Protein AF-A0A924SD18-F1 (afdb_monomer_lite)

Secondary structure (DSSP, 8-state):
--PEEEETTSTTS-HHHHSSSS--SEEEE-S-GGGGGS-EEE----SS--HHHHHHHHHHHHHHHHTTPEEE----TTHHHHHHHHHHTTT---

pLDDT: mean 96.39, std 4.58, range [57.69, 98.81]

Foldseek 3Di:
DDWDKDAPPDPLPQPVLVPDPDRDRIDTDDDDSVLSVWAEDEWDDDLDADPVLLVVLLCVLLVCQVVQYAYDYDPHHYNRVSNVNSNVVNPGHD

Structure (mmCIF, N/CA/C/O backbone):
data_AF-A0A924SD18-F1
#
_entry.id   AF-A0A924SD18-F1
#
loop_
_atom_site.group_PDB
_atom_site.id
_atom_site.type_symbol
_atom_site.label_atom_id
_atom_site.label_alt_id
_atom_site.label_comp_id
_atom_site.label_asym_id
_atom_site.label_entity_id
_atom_site.label_seq_id
_atom_site.pdbx_PDB_ins_code
_atom_site.Cartn_x
_atom_site.Cartn_y
_atom_site.Cartn_z
_atom_site.occupancy
_atom_site.B_iso_or_equiv
_atom_site.auth_seq_id
_atom_site.auth_comp_id
_atom_site.auth_asym_id
_atom_site.auth_atom_id
_atom_site.pdbx_PDB_model_num
ATOM 1 N N . MET A 1 1 ? 4.798 -18.753 13.940 1.00 57.69 1 MET A N 1
ATOM 2 C CA . MET A 1 1 ? 4.005 -17.670 13.310 1.00 57.69 1 MET A CA 1
ATOM 3 C C . MET A 1 1 ? 3.037 -18.309 12.320 1.00 57.69 1 MET A C 1
ATOM 5 O O . MET A 1 1 ? 3.502 -19.124 11.537 1.00 57.69 1 MET A O 1
ATOM 9 N N . ARG A 1 2 ? 1.726 -18.030 12.383 1.00 86.31 2 ARG A N 1
ATOM 10 C CA . ARG A 1 2 ? 0.716 -18.639 11.490 1.00 86.31 2 ARG A CA 1
ATOM 11 C C . ARG A 1 2 ? 0.204 -17.602 10.487 1.00 86.31 2 ARG A C 1
ATOM 13 O O . ARG A 1 2 ? -0.099 -16.483 10.887 1.00 86.31 2 ARG A O 1
ATOM 20 N N . CYS A 1 3 ? 0.125 -17.982 9.216 1.00 93.06 3 CYS A N 1
ATOM 21 C CA . CYS A 1 3 ? -0.630 -17.253 8.197 1.00 93.06 3 CYS A CA 1
ATOM 22 C C . CYS A 1 3 ? -2.019 -17.890 8.062 1.00 93.06 3 CYS A C 1
ATOM 24 O O . CYS A 1 3 ? -2.159 -19.094 8.289 1.00 93.06 3 CYS A O 1
ATOM 26 N N . ARG A 1 4 ? -3.025 -17.098 7.686 1.00 95.06 4 ARG A N 1
ATOM 27 C CA . ARG A 1 4 ? -4.370 -17.575 7.337 1.00 95.06 4 ARG A CA 1
ATOM 28 C C . ARG A 1 4 ? -4.526 -17.560 5.819 1.00 95.06 4 ARG A C 1
ATOM 30 O O . ARG A 1 4 ? -4.146 -16.579 5.188 1.00 95.06 4 ARG A O 1
ATOM 37 N N . GLU A 1 5 ? -5.046 -18.637 5.242 1.00 96.56 5 GLU A N 1
ATOM 38 C CA . GLU A 1 5 ? -5.483 -18.657 3.840 1.00 96.56 5 GLU A CA 1
ATOM 39 C C . GLU A 1 5 ? -6.886 -18.053 3.745 1.00 96.56 5 GLU A C 1
ATOM 41 O O . GLU A 1 5 ? -7.726 -18.329 4.598 1.00 96.56 5 GLU A O 1
ATOM 46 N N . ILE A 1 6 ? -7.112 -17.229 2.724 1.00 97.19 6 ILE A N 1
ATOM 47 C CA . ILE A 1 6 ? -8.413 -16.645 2.392 1.00 97.19 6 ILE A CA 1
ATOM 48 C C . ILE A 1 6 ? -8.668 -16.894 0.914 1.00 97.19 6 ILE A C 1
ATOM 50 O O . ILE A 1 6 ? -7.832 -16.568 0.064 1.00 97.19 6 ILE A O 1
ATOM 54 N N . GLN A 1 7 ? -9.817 -17.473 0.604 1.00 97.75 7 GLN A N 1
ATOM 55 C CA . GLN A 1 7 ? -10.276 -17.728 -0.752 1.00 97.75 7 GLN A CA 1
ATOM 56 C C . GLN A 1 7 ? -11.134 -16.570 -1.253 1.00 97.75 7 GLN A C 1
ATOM 58 O O . GLN A 1 7 ? -11.764 -15.855 -0.483 1.00 97.75 7 GLN A O 1
ATOM 63 N N . ARG A 1 8 ? -11.215 -16.398 -2.576 1.00 96.12 8 ARG A N 1
ATOM 64 C CA . ARG A 1 8 ? -12.056 -15.354 -3.186 1.00 96.12 8 ARG A CA 1
ATOM 65 C C . ARG A 1 8 ? -13.535 -15.461 -2.789 1.00 96.12 8 ARG A C 1
ATOM 67 O O . ARG A 1 8 ? -14.241 -14.460 -2.814 1.00 96.12 8 ARG A O 1
ATOM 74 N N . SER A 1 9 ? -14.028 -16.648 -2.455 1.00 95.88 9 SER A N 1
ATOM 75 C CA . SER A 1 9 ? -15.401 -16.855 -1.975 1.00 95.88 9 SER A CA 1
ATOM 76 C C . SER A 1 9 ? -15.640 -16.362 -0.549 1.00 95.88 9 SER A C 1
ATOM 78 O O . SER A 1 9 ? -16.795 -16.199 -0.166 1.00 95.88 9 SER A O 1
ATOM 80 N N . ASP A 1 10 ? -14.583 -16.142 0.229 1.00 96.19 10 ASP A N 1
ATOM 81 C CA . ASP A 1 10 ? -14.706 -15.845 1.649 1.00 96.19 10 ASP A CA 1
ATOM 82 C C . ASP A 1 10 ? -15.094 -14.376 1.866 1.00 96.19 10 ASP A C 1
ATOM 84 O O . ASP A 1 10 ? -14.761 -13.486 1.073 1.00 96.19 10 ASP A O 1
ATOM 88 N N . ALA A 1 11 ? -15.826 -14.125 2.953 1.00 93.38 11 ALA A N 1
ATOM 89 C CA . ALA A 1 11 ? -16.358 -12.802 3.283 1.00 93.38 11 ALA A CA 1
ATOM 90 C C . ALA A 1 11 ? -15.266 -11.785 3.655 1.00 93.38 11 ALA A C 1
ATOM 92 O O . ALA A 1 11 ? -15.466 -10.583 3.524 1.00 93.38 11 ALA A O 1
ATOM 93 N N . ASP A 1 12 ? -14.111 -12.259 4.115 1.00 93.88 12 ASP A N 1
ATOM 94 C CA . ASP A 1 12 ? -12.953 -11.461 4.512 1.00 93.88 12 ASP A CA 1
ATOM 95 C C . ASP A 1 12 ? -11.945 -11.236 3.370 1.00 93.88 12 ASP A C 1
ATOM 97 O O . ASP A 1 12 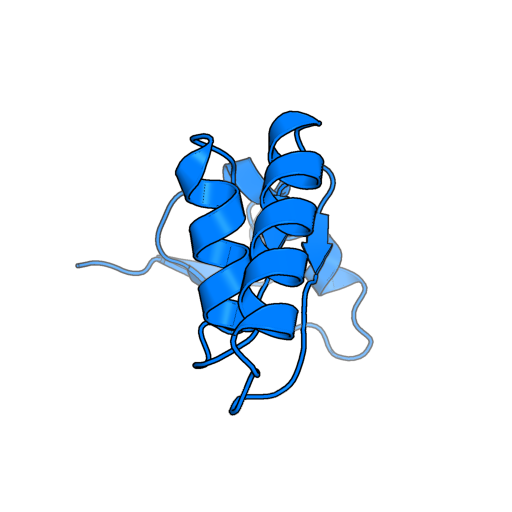? -10.893 -10.628 3.585 1.00 93.88 12 ASP A O 1
ATOM 101 N N . TYR A 1 13 ? -12.248 -11.697 2.151 1.00 95.69 13 TYR A N 1
ATOM 102 C CA . TYR A 1 13 ? -11.429 -11.416 0.975 1.00 95.69 13 TYR A CA 1
ATOM 103 C C . TYR A 1 13 ? -11.519 -9.923 0.594 1.00 95.69 13 TYR A C 1
ATOM 105 O O . TYR A 1 13 ? -12.627 -9.434 0.355 1.00 95.69 13 TYR A O 1
ATOM 113 N N . PRO A 1 14 ? -10.387 -9.195 0.482 1.00 94.19 14 PRO A N 1
ATOM 114 C CA . PRO A 1 14 ? -10.393 -7.753 0.236 1.00 94.19 14 PRO A CA 1
ATOM 115 C C . PRO A 1 14 ? -11.077 -7.362 -1.079 1.00 94.19 14 PRO A C 1
ATOM 117 O O . PRO A 1 14 ? -10.688 -7.830 -2.152 1.00 94.19 14 PRO A O 1
ATOM 120 N N . GLU A 1 15 ? -12.038 -6.440 -1.005 1.00 92.00 15 GLU A N 1
ATOM 121 C CA . GLU A 1 15 ? -12.833 -6.012 -2.164 1.00 92.00 15 GLU A CA 1
ATOM 122 C C . GLU A 1 15 ? -11.969 -5.403 -3.275 1.00 92.00 15 GLU A C 1
ATOM 124 O O . GLU A 1 15 ? -12.113 -5.767 -4.437 1.00 92.00 15 GLU A O 1
ATOM 129 N N . ALA A 1 16 ? -10.958 -4.605 -2.916 1.00 92.12 16 ALA A N 1
ATOM 130 C CA . ALA A 1 16 ? -10.025 -4.010 -3.877 1.00 92.12 16 ALA A CA 1
ATOM 131 C C . ALA A 1 16 ? -9.276 -5.049 -4.740 1.00 92.12 16 ALA A C 1
ATOM 133 O O . ALA A 1 16 ? -8.822 -4.741 -5.840 1.00 92.12 16 ALA A O 1
ATOM 134 N N . LEU A 1 17 ? -9.134 -6.293 -4.262 1.00 95.19 17 LEU A N 1
ATOM 135 C CA . LEU A 1 17 ? -8.544 -7.374 -5.054 1.00 95.19 17 LEU A CA 1
ATOM 136 C C . LEU A 1 17 ? -9.554 -8.039 -5.992 1.00 95.19 17 LEU A C 1
ATOM 138 O O . LEU A 1 17 ? -9.124 -8.756 -6.895 1.00 95.19 17 LEU A O 1
ATOM 142 N N . ARG A 1 18 ? -10.866 -7.865 -5.782 1.00 94.31 18 ARG A N 1
ATOM 143 C CA . ARG A 1 18 ? -11.915 -8.357 -6.692 1.00 94.31 18 ARG A CA 1
ATOM 144 C C . ARG A 1 18 ? -12.005 -7.514 -7.957 1.00 94.31 18 ARG A C 1
ATOM 146 O O . ARG A 1 18 ? -12.295 -8.084 -9.005 1.00 94.31 18 ARG A O 1
ATOM 153 N N . ASP A 1 19 ? -11.695 -6.224 -7.847 1.00 92.56 19 ASP A N 1
ATOM 154 C CA . ASP A 1 19 ? -11.737 -5.247 -8.944 1.00 92.56 19 ASP A CA 1
ATOM 155 C C . ASP A 1 19 ? -10.603 -5.419 -9.967 1.00 92.56 19 ASP A C 1
ATOM 157 O O . ASP A 1 19 ? -10.616 -4.825 -11.046 1.00 92.56 19 ASP A O 1
ATOM 161 N N . LEU A 1 20 ? -9.597 -6.238 -9.651 1.00 95.56 20 LEU A N 1
ATOM 162 C CA . LEU A 1 20 ? -8.508 -6.541 -10.572 1.00 95.56 20 LEU A CA 1
ATOM 163 C C . LEU A 1 20 ? -9.021 -7.319 -11.789 1.00 95.56 20 LEU A C 1
ATOM 165 O O . LEU A 1 20 ? -9.861 -8.203 -11.661 1.00 95.56 20 LEU A O 1
ATOM 169 N N . HIS A 1 21 ? -8.422 -7.077 -12.961 1.00 96.88 21 HIS A N 1
ATOM 170 C CA . HIS A 1 21 ? -8.725 -7.836 -14.186 1.00 96.88 21 HIS A CA 1
ATOM 171 C C . HIS A 1 21 ? -8.583 -9.357 -13.989 1.00 96.88 21 HIS A C 1
ATOM 173 O O . HIS A 1 21 ? -9.411 -10.137 -14.456 1.00 96.88 21 HIS A O 1
ATOM 179 N N . SER A 1 22 ? -7.548 -9.761 -13.249 1.00 96.62 22 SER A N 1
ATOM 180 C CA . SER A 1 22 ? -7.264 -11.152 -12.895 1.00 96.62 22 SER A CA 1
ATOM 181 C C . SER A 1 22 ? -7.145 -11.272 -11.373 1.00 96.62 22 SER A C 1
ATOM 183 O O . SER A 1 22 ? -6.029 -11.265 -10.846 1.00 96.62 22 SER A O 1
ATOM 185 N N . PRO A 1 23 ? -8.272 -11.350 -10.644 1.00 96.88 23 PRO A N 1
ATOM 186 C CA . PRO A 1 23 ? -8.262 -11.368 -9.188 1.00 96.88 23 PRO A CA 1
ATOM 187 C C . PRO A 1 23 ? -7.683 -12.701 -8.679 1.00 96.88 23 PRO A C 1
ATOM 189 O O . PRO A 1 23 ? -8.047 -13.768 -9.199 1.00 96.88 23 PRO A O 1
ATOM 192 N N . PRO A 1 24 ? -6.789 -12.693 -7.673 1.00 96.94 24 PRO A N 1
ATOM 193 C CA . PRO A 1 24 ? -6.203 -13.922 -7.153 1.00 96.94 24 PRO A CA 1
ATOM 194 C C . PRO A 1 24 ? -7.278 -14.848 -6.567 1.00 96.94 24 PRO A C 1
ATOM 196 O O . PRO A 1 24 ? -8.186 -14.429 -5.858 1.00 96.94 24 PRO A O 1
ATOM 199 N N . ARG A 1 25 ? -7.181 -16.155 -6.848 1.00 96.31 25 ARG A N 1
ATOM 200 C CA . ARG A 1 25 ? -8.155 -17.140 -6.333 1.00 96.31 25 ARG A CA 1
ATOM 201 C C . ARG A 1 25 ? -8.080 -17.307 -4.814 1.00 96.31 25 ARG A C 1
ATOM 203 O O . ARG A 1 25 ? -9.083 -17.642 -4.191 1.00 96.31 25 ARG A O 1
ATOM 210 N N . ARG A 1 26 ? -6.885 -17.114 -4.254 1.00 96.94 26 ARG A N 1
ATOM 211 C CA . ARG A 1 26 ? -6.574 -17.228 -2.831 1.00 96.94 26 ARG A CA 1
ATOM 212 C C . ARG A 1 26 ? -5.389 -16.341 -2.472 1.00 96.94 26 ARG A C 1
ATOM 214 O O . ARG A 1 26 ? -4.525 -16.112 -3.321 1.00 96.94 26 ARG A O 1
ATOM 221 N N . ILE A 1 27 ? -5.341 -15.893 -1.227 1.00 96.94 27 ILE A N 1
ATOM 222 C CA . ILE A 1 27 ? -4.237 -15.128 -0.645 1.00 96.94 27 ILE A CA 1
ATOM 223 C C . ILE A 1 27 ? -3.884 -15.689 0.734 1.00 96.94 27 ILE A C 1
ATOM 225 O O . ILE A 1 27 ? -4.717 -16.304 1.398 1.00 96.94 27 ILE A O 1
ATOM 229 N N . TRP A 1 28 ? -2.650 -15.455 1.178 1.00 96.94 28 TRP A N 1
ATOM 230 C CA . TRP A 1 28 ? -2.229 -15.743 2.548 1.00 96.94 28 TRP A CA 1
ATOM 231 C C . TRP A 1 28 ? -1.990 -14.439 3.281 1.00 96.94 28 TRP A C 1
ATOM 233 O O . TRP A 1 28 ? -1.238 -13.586 2.814 1.00 96.94 28 TRP A O 1
ATOM 243 N N . VAL A 1 29 ? -2.618 -14.303 4.441 1.00 95.81 29 VAL A N 1
ATOM 244 C CA . VAL A 1 29 ? -2.582 -13.080 5.235 1.00 95.81 29 VAL A CA 1
ATOM 245 C C . VAL A 1 29 ? -1.956 -13.339 6.593 1.00 95.81 29 VAL A C 1
ATOM 247 O O . VAL A 1 29 ? -2.054 -14.431 7.166 1.00 95.81 29 VAL A O 1
ATOM 250 N N . ARG A 1 30 ? -1.298 -12.311 7.119 1.00 94.62 30 ARG A N 1
ATOM 251 C CA . ARG A 1 30 ? -0.737 -12.302 8.465 1.00 94.62 30 ARG A CA 1
ATOM 252 C C . ARG A 1 30 ? -0.886 -10.904 9.040 1.00 94.62 30 ARG A C 1
ATOM 254 O O . ARG A 1 30 ? -0.397 -9.957 8.438 1.00 94.62 30 ARG A O 1
ATOM 261 N N . GLY A 1 31 ? -1.488 -10.814 10.220 1.00 93.62 31 GLY A N 1
ATOM 262 C CA . GLY A 1 31 ? -1.819 -9.544 10.860 1.00 93.62 31 GLY A CA 1
ATOM 263 C C . GLY A 1 31 ? -3.323 -9.300 10.861 1.00 93.62 31 GLY A C 1
ATOM 264 O O . GLY A 1 31 ? -4.106 -10.243 10.732 1.00 93.62 31 GLY A O 1
ATOM 265 N N . ASP A 1 32 ? -3.702 -8.041 11.035 1.00 93.12 32 ASP A N 1
ATOM 266 C CA . ASP A 1 32 ? -5.092 -7.605 11.104 1.00 93.12 32 ASP A CA 1
ATOM 267 C C . ASP A 1 32 ? -5.571 -7.108 9.735 1.00 93.12 32 ASP A C 1
ATOM 269 O O . ASP A 1 32 ? -5.004 -6.170 9.181 1.00 93.12 32 ASP A O 1
ATOM 273 N N . LEU A 1 33 ? -6.619 -7.728 9.187 1.00 93.00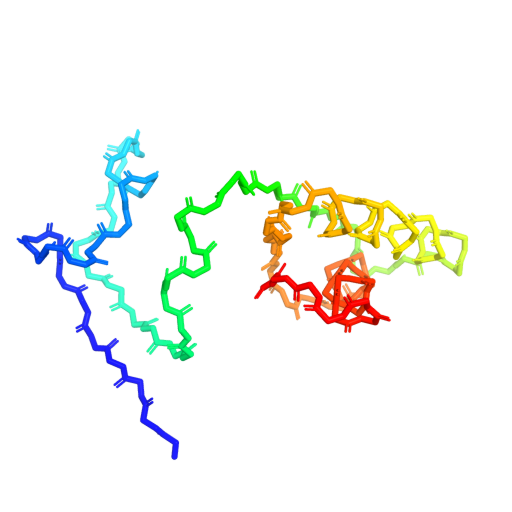 33 LEU A N 1
ATOM 274 C CA . LEU A 1 33 ? -7.223 -7.298 7.924 1.00 93.00 33 LEU A CA 1
ATOM 275 C C . LEU A 1 33 ? -8.178 -6.117 8.072 1.00 93.00 33 LEU A C 1
ATOM 277 O O . LEU A 1 33 ? -8.479 -5.472 7.068 1.00 93.00 33 LEU A O 1
ATOM 281 N N . ALA A 1 34 ? -8.632 -5.799 9.287 1.00 93.19 34 ALA A N 1
ATOM 282 C CA . ALA A 1 34 ? -9.543 -4.681 9.511 1.00 93.19 34 ALA A CA 1
ATOM 283 C C . ALA A 1 34 ? -8.933 -3.339 9.068 1.00 93.19 34 ALA A C 1
ATOM 285 O O . ALA A 1 34 ? -9.664 -2.415 8.710 1.00 93.19 34 ALA A O 1
ATOM 286 N N . ILE A 1 35 ? -7.597 -3.243 9.005 1.00 94.56 35 ILE A N 1
ATOM 287 C CA . ILE A 1 35 ? -6.890 -2.052 8.519 1.00 94.56 35 ILE A CA 1
ATOM 288 C C . ILE A 1 35 ? -7.223 -1.705 7.061 1.00 94.56 35 ILE A C 1
ATOM 290 O O . ILE A 1 35 ? -7.164 -0.533 6.694 1.00 94.56 35 ILE A O 1
ATOM 294 N N . LEU A 1 36 ? -7.617 -2.696 6.251 1.00 93.88 36 LEU A N 1
ATOM 295 C CA . LEU A 1 36 ? -8.002 -2.510 4.848 1.00 93.88 36 LEU A CA 1
ATOM 296 C C . LEU A 1 36 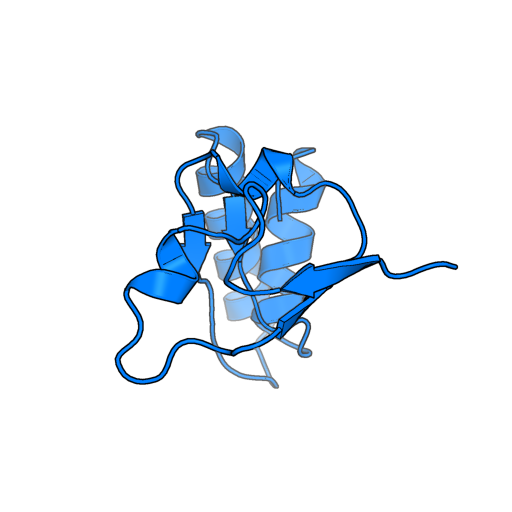? -9.402 -1.894 4.687 1.00 93.88 36 LEU A C 1
ATOM 298 O O . LEU A 1 36 ? -9.777 -1.528 3.579 1.00 93.88 36 LEU A O 1
ATOM 302 N N . GLY A 1 37 ? -10.170 -1.746 5.774 1.00 92.00 37 GLY A N 1
ATOM 303 C CA . GLY A 1 37 ? -11.443 -1.014 5.778 1.00 92.00 37 GLY A CA 1
ATOM 304 C C . GLY A 1 37 ? -11.285 0.513 5.764 1.00 92.00 37 GLY A C 1
ATOM 305 O O . GLY A 1 37 ? -12.277 1.238 5.761 1.00 92.00 37 GLY A O 1
ATOM 306 N N . ARG A 1 38 ? -10.046 1.016 5.791 1.00 94.19 38 ARG A N 1
ATOM 307 C CA . ARG A 1 38 ? -9.703 2.444 5.734 1.00 94.19 38 ARG A CA 1
ATOM 308 C C . ARG A 1 38 ? -9.328 2.857 4.306 1.00 94.19 38 ARG A C 1
ATOM 310 O O . ARG A 1 38 ? -8.943 1.998 3.512 1.00 94.19 38 ARG A O 1
ATOM 317 N N . PRO A 1 39 ? -9.341 4.163 3.974 1.00 96.19 39 PRO A N 1
ATOM 318 C CA . PRO A 1 39 ? -8.710 4.644 2.750 1.00 96.19 39 PRO A CA 1
ATOM 319 C C . PRO A 1 39 ? -7.263 4.148 2.666 1.00 96.19 39 PRO A C 1
ATOM 321 O O . PRO A 1 39 ? -6.487 4.330 3.603 1.00 96.19 39 PRO A O 1
ATOM 324 N N . CYS A 1 40 ? -6.906 3.508 1.559 1.00 97.12 40 CYS A N 1
ATOM 325 C CA . CYS A 1 40 ? -5.585 2.925 1.360 1.00 97.12 40 CYS A CA 1
ATOM 326 C C . CYS A 1 40 ? -4.805 3.720 0.310 1.00 97.12 40 CYS A C 1
ATOM 328 O O . CYS A 1 40 ? -5.350 4.065 -0.737 1.00 97.12 40 CYS A O 1
ATOM 330 N N . VAL A 1 41 ? -3.523 3.980 0.567 1.00 98.12 41 VAL A N 1
ATOM 331 C CA . VAL A 1 41 ? -2.630 4.670 -0.375 1.00 98.12 41 VAL A CA 1
ATOM 332 C C . VAL A 1 41 ? -1.372 3.842 -0.579 1.00 98.12 41 VAL A C 1
ATOM 334 O O . VAL A 1 41 ? -0.632 3.578 0.367 1.00 98.12 41 VAL A O 1
ATOM 337 N N . ALA A 1 42 ? -1.116 3.450 -1.827 1.00 98.25 42 ALA A N 1
ATOM 338 C CA . ALA A 1 42 ? 0.113 2.760 -2.188 1.00 98.25 42 ALA A CA 1
ATOM 339 C C . ALA A 1 42 ? 1.266 3.764 -2.345 1.00 98.25 42 ALA A C 1
ATOM 341 O O . ALA A 1 42 ? 1.156 4.724 -3.109 1.00 98.25 42 ALA A O 1
ATOM 342 N N . ILE A 1 43 ? 2.385 3.525 -1.659 1.00 98.56 43 ILE A N 1
ATOM 343 C CA . ILE A 1 43 ? 3.629 4.285 -1.838 1.00 98.56 43 ILE A CA 1
ATOM 344 C C . ILE A 1 43 ? 4.690 3.335 -2.385 1.00 98.56 43 ILE A C 1
ATOM 346 O O . ILE A 1 43 ? 5.055 2.360 -1.731 1.00 98.56 43 ILE A O 1
ATOM 350 N N . VAL A 1 44 ? 5.189 3.626 -3.586 1.00 98.38 44 VAL A N 1
ATOM 351 C CA . VAL A 1 44 ? 6.173 2.799 -4.301 1.00 98.38 44 VAL A CA 1
ATOM 352 C C . VAL A 1 44 ? 7.341 3.650 -4.784 1.00 98.38 44 VAL A C 1
ATOM 354 O O . VAL A 1 44 ? 7.188 4.842 -5.054 1.00 98.38 44 VAL A O 1
ATOM 357 N N . GLY A 1 45 ? 8.520 3.047 -4.928 1.00 97.19 45 GLY A N 1
ATOM 358 C CA . GLY A 1 45 ? 9.664 3.744 -5.509 1.00 97.19 45 GLY A CA 1
ATOM 359 C C . GLY A 1 45 ? 10.943 2.917 -5.572 1.00 97.19 45 GLY A C 1
ATOM 360 O O . GLY A 1 45 ? 10.929 1.688 -5.553 1.00 97.19 45 GLY A O 1
ATOM 361 N N . THR A 1 46 ? 12.082 3.602 -5.699 1.00 97.62 46 THR A N 1
ATOM 362 C CA . THR A 1 46 ? 13.385 2.947 -5.886 1.00 97.62 46 THR A CA 1
ATOM 363 C C . THR A 1 46 ? 13.834 2.147 -4.660 1.00 97.62 46 THR A C 1
ATOM 365 O O . THR A 1 46 ? 13.704 2.583 -3.513 1.00 97.62 46 THR A O 1
ATOM 368 N N . ARG A 1 47 ? 14.490 1.007 -4.922 1.00 97.94 47 ARG A N 1
ATOM 369 C CA . ARG A 1 47 ? 15.173 0.199 -3.898 1.00 97.94 47 ARG A CA 1
ATOM 370 C C . ARG A 1 47 ? 16.464 0.834 -3.371 1.00 97.94 47 ARG A C 1
ATOM 372 O O . ARG A 1 47 ? 17.012 0.367 -2.374 1.00 97.94 47 ARG A O 1
ATOM 379 N N . ARG A 1 48 ? 16.970 1.864 -4.058 1.00 97.88 48 ARG A N 1
ATOM 380 C CA . ARG A 1 48 ? 18.173 2.640 -3.715 1.00 97.88 48 ARG A CA 1
ATOM 381 C C . ARG A 1 48 ? 17.783 4.100 -3.502 1.00 97.88 48 ARG A C 1
ATOM 383 O O . ARG A 1 48 ? 18.156 4.970 -4.286 1.00 97.88 48 ARG A O 1
ATOM 390 N N . ALA A 1 49 ? 16.957 4.340 -2.490 1.00 97.56 49 ALA A N 1
ATOM 391 C CA . ALA A 1 49 ? 16.526 5.684 -2.140 1.00 97.56 49 ALA A CA 1
ATOM 392 C C . ALA A 1 49 ? 17.713 6.507 -1.620 1.00 97.56 49 ALA A C 1
ATOM 394 O O . ALA A 1 49 ? 18.575 5.998 -0.905 1.00 97.56 49 ALA A O 1
ATOM 395 N N . THR A 1 50 ? 17.767 7.782 -1.999 1.00 98.56 50 THR A N 1
ATOM 396 C CA . THR A 1 50 ? 18.685 8.737 -1.373 1.00 98.56 50 THR A CA 1
ATOM 397 C C . THR A 1 50 ? 18.168 9.097 0.023 1.00 98.56 50 THR A C 1
ATOM 399 O O . THR A 1 50 ? 16.962 8.990 0.260 1.00 98.56 50 THR A O 1
ATOM 402 N N . PRO A 1 51 ? 19.015 9.613 0.933 1.00 98.38 51 PRO A N 1
ATOM 403 C CA . PRO A 1 51 ? 18.553 10.071 2.247 1.00 98.38 51 PRO A CA 1
ATOM 404 C C . PRO A 1 51 ? 17.413 11.100 2.166 1.00 98.38 51 PRO A C 1
ATOM 406 O O . PRO A 1 51 ? 16.490 11.091 2.977 1.00 98.38 51 PRO A O 1
ATOM 409 N N . TYR A 1 52 ? 17.438 11.962 1.143 1.00 98.38 52 TYR A N 1
ATOM 410 C CA . TYR A 1 52 ? 16.352 12.902 0.869 1.00 98.38 52 TYR A CA 1
ATOM 411 C C . TYR A 1 52 ? 15.045 12.182 0.515 1.00 98.38 52 TYR A C 1
ATOM 413 O O . TYR A 1 52 ? 14.011 12.469 1.116 1.00 98.38 52 TYR A O 1
ATOM 421 N N . ALA A 1 53 ? 15.092 11.229 -0.421 1.00 98.19 53 ALA A N 1
ATOM 422 C CA . ALA A 1 53 ? 13.914 10.473 -0.831 1.00 98.19 53 ALA A CA 1
ATOM 423 C C . ALA A 1 53 ? 13.324 9.669 0.337 1.00 98.19 53 ALA A C 1
ATOM 425 O O . ALA A 1 53 ? 12.107 9.654 0.510 1.00 98.19 53 ALA A O 1
ATOM 426 N N . GLU A 1 54 ? 14.165 9.052 1.173 1.00 98.56 54 GLU A N 1
ATOM 427 C CA . GLU A 1 54 ? 13.710 8.349 2.377 1.00 98.56 54 GLU A CA 1
ATOM 428 C C . GLU A 1 54 ? 13.004 9.291 3.356 1.00 98.56 54 GLU A C 1
ATOM 430 O O . GLU A 1 54 ? 11.920 8.963 3.843 1.00 98.56 54 GLU A O 1
ATOM 435 N N . ARG A 1 55 ? 13.574 10.479 3.608 1.00 98.62 55 ARG A N 1
ATOM 436 C CA . ARG A 1 55 ? 12.976 11.483 4.498 1.00 98.62 55 ARG A CA 1
ATOM 437 C C . ARG A 1 55 ? 11.607 11.939 3.995 1.00 98.62 55 ARG A C 1
ATOM 439 O O . ARG A 1 55 ? 10.649 11.905 4.761 1.00 98.62 55 ARG A O 1
ATOM 446 N N . VAL A 1 56 ? 11.516 12.327 2.723 1.00 98.62 56 VAL A N 1
ATOM 447 C CA . VAL A 1 56 ? 10.261 12.800 2.112 1.00 98.62 56 VAL A CA 1
ATOM 448 C C . VAL A 1 56 ? 9.207 11.696 2.104 1.00 98.62 56 VAL A C 1
ATOM 450 O O . VAL A 1 56 ? 8.059 11.938 2.465 1.00 98.62 56 VAL A O 1
ATOM 453 N N . THR A 1 57 ? 9.595 10.465 1.764 1.00 98.81 57 THR A N 1
ATOM 454 C CA . THR A 1 57 ? 8.681 9.314 1.770 1.00 98.81 57 THR A CA 1
ATOM 455 C C . THR A 1 57 ? 8.126 9.053 3.169 1.00 98.81 57 THR A C 1
ATOM 457 O O . THR A 1 57 ? 6.920 8.872 3.332 1.00 98.81 57 THR A O 1
ATOM 460 N N . ALA A 1 58 ? 8.987 9.053 4.190 1.00 98.81 58 ALA A N 1
ATOM 461 C CA . ALA A 1 58 ? 8.561 8.834 5.567 1.00 98.81 58 ALA A CA 1
ATOM 462 C C . ALA A 1 58 ? 7.637 9.958 6.070 1.00 98.81 58 ALA A C 1
ATOM 464 O O . ALA A 1 58 ? 6.668 9.684 6.772 1.00 98.81 58 ALA A O 1
ATOM 465 N N . GLU A 1 59 ? 7.910 11.213 5.707 1.00 98.75 59 GLU A N 1
ATOM 466 C CA . GLU A 1 59 ? 7.078 12.372 6.054 1.00 98.75 59 GLU A CA 1
ATOM 467 C C . GLU A 1 59 ? 5.695 12.323 5.386 1.00 98.75 59 GLU A C 1
ATOM 469 O O . GLU A 1 59 ? 4.674 12.539 6.048 1.00 98.75 59 GLU A O 1
ATOM 474 N N . LEU A 1 60 ? 5.648 11.948 4.105 1.00 98.75 60 LEU A N 1
ATOM 475 C CA . LEU A 1 60 ? 4.401 11.726 3.376 1.00 98.75 60 LEU A CA 1
ATOM 476 C C . LEU A 1 60 ? 3.574 10.611 4.027 1.00 98.75 60 LEU A C 1
ATOM 478 O O . LEU A 1 60 ? 2.397 10.807 4.330 1.00 98.75 60 LEU A O 1
ATOM 482 N N . ALA A 1 61 ? 4.200 9.464 4.302 1.00 98.81 61 ALA A N 1
ATOM 483 C CA . ALA A 1 61 ? 3.533 8.328 4.928 1.00 98.81 61 ALA A CA 1
ATOM 484 C C . ALA A 1 61 ? 3.004 8.662 6.332 1.00 98.81 61 ALA A C 1
ATOM 486 O O . ALA A 1 61 ? 1.875 8.303 6.655 1.00 98.81 61 ALA A O 1
ATOM 487 N N . ARG A 1 62 ? 3.767 9.409 7.147 1.00 98.81 62 ARG A N 1
ATOM 488 C CA . ARG A 1 62 ? 3.298 9.912 8.453 1.00 98.81 62 ARG A CA 1
ATOM 489 C C . ARG A 1 62 ? 2.054 10.774 8.316 1.00 98.81 62 ARG A C 1
ATOM 491 O O . ARG A 1 62 ? 1.116 10.616 9.090 1.00 98.81 62 ARG A O 1
ATOM 498 N N . THR A 1 63 ? 2.060 11.699 7.360 1.00 98.69 63 THR A N 1
ATOM 499 C CA . THR A 1 63 ? 0.947 12.631 7.146 1.00 98.69 63 THR A CA 1
ATOM 500 C C . THR A 1 63 ? -0.321 11.885 6.741 1.00 98.69 63 THR A C 1
ATOM 502 O O . THR A 1 63 ? -1.370 12.090 7.346 1.00 98.69 63 THR A O 1
ATOM 505 N N . LEU A 1 64 ? -0.213 10.957 5.786 1.00 98.56 64 LEU A N 1
ATOM 506 C CA . LEU A 1 64 ? -1.329 10.114 5.350 1.00 98.56 64 LEU A CA 1
ATOM 507 C C . LEU A 1 64 ? -1.863 9.236 6.487 1.00 98.56 64 LEU A C 1
ATOM 509 O O . LEU A 1 64 ? -3.069 9.176 6.716 1.00 98.56 64 LEU A O 1
ATOM 513 N N . ALA A 1 65 ? -0.965 8.604 7.239 1.00 98.38 65 ALA A N 1
ATOM 514 C CA . ALA A 1 65 ? -1.339 7.734 8.341 1.00 98.38 65 ALA A CA 1
ATOM 515 C C . ALA A 1 65 ? -2.026 8.495 9.489 1.00 98.38 65 ALA A C 1
ATOM 517 O O . ALA A 1 65 ? -3.030 8.027 10.023 1.00 98.38 65 ALA A O 1
ATOM 518 N N . ARG A 1 66 ? -1.557 9.709 9.820 1.00 98.25 66 ARG A N 1
ATOM 519 C CA . ARG A 1 66 ? -2.228 10.609 10.779 1.00 98.25 66 ARG A CA 1
ATOM 520 C C . ARG A 1 66 ? -3.618 11.036 10.319 1.00 98.25 66 ARG A C 1
ATOM 522 O O . ARG A 1 66 ? -4.493 11.226 11.153 1.00 98.25 66 ARG A O 1
ATOM 529 N N . ALA A 1 67 ? -3.824 11.161 9.010 1.00 98.06 67 ALA A N 1
ATOM 530 C CA . ALA A 1 67 ? -5.136 11.422 8.426 1.00 98.06 67 ALA A CA 1
ATOM 531 C C . ALA A 1 67 ? -6.052 10.178 8.402 1.00 98.06 67 ALA A C 1
ATOM 533 O O . ALA A 1 67 ? -7.172 10.252 7.905 1.00 98.06 67 ALA A O 1
ATOM 534 N N . GLY A 1 68 ? -5.599 9.039 8.939 1.00 97.44 68 GLY A N 1
ATOM 535 C CA . GLY A 1 68 ? -6.377 7.806 9.044 1.00 97.44 68 GLY A CA 1
ATOM 536 C C . GLY A 1 68 ? -6.243 6.860 7.850 1.00 97.44 68 GLY A C 1
ATOM 537 O O . GLY A 1 68 ? -6.926 5.835 7.825 1.00 97.44 68 GLY A O 1
ATOM 538 N N . ALA A 1 69 ? -5.373 7.159 6.880 1.00 98.19 69 ALA A N 1
ATOM 539 C CA . ALA A 1 69 ? -5.127 6.265 5.754 1.00 98.19 69 ALA A CA 1
ATOM 540 C C . ALA A 1 69 ? -4.233 5.074 6.147 1.00 98.19 69 ALA A C 1
ATOM 542 O O . ALA A 1 69 ? -3.346 5.190 6.995 1.00 98.19 69 ALA A O 1
ATOM 543 N N . CYS A 1 70 ? -4.439 3.929 5.498 1.00 98.06 70 CYS A N 1
ATOM 544 C CA . CYS A 1 70 ? -3.516 2.799 5.525 1.00 98.06 70 CYS A CA 1
ATOM 545 C C . CYS A 1 70 ? -2.476 2.959 4.404 1.00 98.06 70 CYS A C 1
ATOM 547 O O . CYS A 1 70 ? -2.832 3.143 3.238 1.00 98.06 70 CYS A O 1
ATOM 549 N N . VAL A 1 71 ? -1.188 2.912 4.747 1.00 98.50 71 VAL A N 1
ATOM 550 C CA . VAL A 1 71 ? -0.093 3.012 3.769 1.00 98.50 71 VAL A CA 1
ATOM 551 C C . VAL A 1 71 ? 0.285 1.619 3.277 1.00 98.50 71 VAL A C 1
ATOM 553 O O . VAL A 1 71 ? 0.782 0.813 4.048 1.00 98.50 71 VAL A O 1
ATOM 556 N N . ILE A 1 72 ? 0.119 1.334 1.989 1.00 98.12 72 ILE A N 1
ATOM 557 C CA . ILE A 1 72 ? 0.452 0.027 1.405 1.00 98.12 72 ILE A CA 1
ATOM 558 C C . ILE A 1 72 ? 1.789 0.116 0.662 1.00 98.12 72 ILE A C 1
ATOM 560 O O . ILE A 1 72 ? 2.032 1.065 -0.086 1.00 98.12 72 ILE A O 1
ATOM 564 N N . SER A 1 73 ? 2.660 -0.882 0.829 1.00 98.00 73 SER A N 1
ATOM 565 C CA . SER A 1 73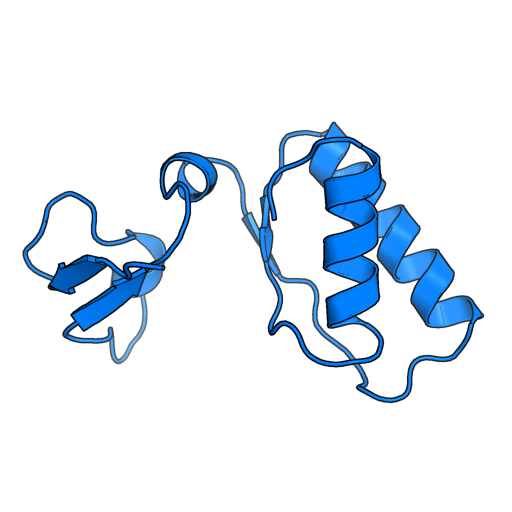 ? 3.898 -0.996 0.051 1.00 98.00 73 SER A CA 1
ATOM 566 C C . SER A 1 73 ? 4.408 -2.442 -0.044 1.00 98.00 73 SER A C 1
ATOM 568 O O . SER A 1 73 ? 3.804 -3.365 0.501 1.00 98.00 73 SER A O 1
ATOM 570 N N . GLY A 1 74 ? 5.494 -2.663 -0.789 1.00 97.44 74 GLY A N 1
ATOM 571 C CA . GLY A 1 74 ? 6.011 -3.987 -1.153 1.00 97.44 74 GLY A CA 1
ATOM 572 C C . GLY A 1 74 ? 7.074 -4.563 -0.214 1.00 97.44 74 GLY A C 1
ATOM 573 O O . GLY A 1 74 ? 7.713 -5.555 -0.569 1.00 97.44 74 GLY A O 1
ATOM 574 N N . LEU A 1 75 ? 7.308 -3.951 0.956 1.00 97.12 75 LEU A N 1
ATOM 575 C CA . LEU A 1 75 ? 8.355 -4.328 1.924 1.00 97.12 75 LEU A CA 1
ATOM 576 C C . LEU A 1 75 ? 9.790 -4.371 1.353 1.00 97.12 75 LEU A C 1
ATOM 578 O O . LEU A 1 75 ? 10.696 -4.942 1.970 1.00 97.12 75 LEU A O 1
ATOM 582 N N . ALA A 1 76 ? 10.044 -3.758 0.195 1.00 97.62 76 ALA A N 1
ATOM 583 C CA . ALA A 1 76 ? 11.392 -3.661 -0.349 1.00 97.62 76 ALA A CA 1
ATOM 584 C C . ALA A 1 76 ? 12.271 -2.681 0.457 1.00 97.62 76 ALA A C 1
ATOM 586 O O . ALA A 1 76 ? 11.807 -1.872 1.260 1.00 97.62 76 ALA A O 1
ATOM 587 N N . ARG A 1 77 ? 13.589 -2.716 0.222 1.00 97.31 77 ARG A N 1
ATOM 588 C CA . ARG A 1 77 ? 14.498 -1.660 0.710 1.00 97.31 77 ARG A CA 1
ATOM 589 C C . ARG A 1 77 ? 14.183 -0.319 0.034 1.00 97.31 77 ARG A C 1
ATOM 591 O O . ARG A 1 77 ? 13.574 -0.300 -1.029 1.00 97.31 77 ARG A O 1
ATOM 598 N N . GLY A 1 78 ? 14.669 0.782 0.606 1.00 97.81 78 GLY A N 1
ATOM 599 C CA . GLY A 1 78 ? 14.488 2.124 0.050 1.00 97.81 78 GLY A CA 1
ATOM 600 C C . GLY A 1 78 ? 13.108 2.696 0.369 1.00 97.81 78 GLY A C 1
ATOM 601 O O . GLY A 1 78 ? 12.735 2.765 1.541 1.00 97.81 78 GLY A O 1
ATOM 602 N N . VAL A 1 79 ? 12.374 3.113 -0.668 1.00 98.62 79 VAL A N 1
ATOM 603 C CA . VAL A 1 79 ? 11.095 3.836 -0.533 1.00 98.62 79 VAL A CA 1
ATOM 604 C C . VAL A 1 79 ? 10.063 3.036 0.266 1.00 98.62 79 VAL A C 1
ATOM 606 O O . VAL A 1 79 ? 9.534 3.562 1.240 1.00 98.62 79 VAL A O 1
ATOM 609 N N . ASP A 1 80 ? 9.841 1.762 -0.053 1.00 98.62 80 ASP A N 1
ATOM 610 C CA . ASP A 1 80 ? 8.846 0.931 0.637 1.00 98.62 80 ASP A CA 1
ATOM 611 C C . ASP A 1 80 ? 9.100 0.855 2.152 1.00 98.62 80 ASP A C 1
ATOM 613 O O . ASP A 1 80 ? 8.214 1.108 2.971 1.00 98.62 80 ASP A O 1
ATOM 617 N N . ALA A 1 81 ? 10.346 0.580 2.549 1.00 98.50 81 ALA A N 1
ATOM 618 C CA . ALA A 1 81 ? 10.719 0.536 3.957 1.00 98.50 81 ALA A CA 1
ATOM 619 C C . ALA A 1 81 ? 10.567 1.905 4.647 1.00 98.50 81 ALA A C 1
ATOM 621 O O . ALA A 1 81 ? 10.188 1.960 5.817 1.00 98.50 81 ALA A O 1
ATOM 622 N N . ALA A 1 82 ? 10.853 3.011 3.951 1.00 98.69 82 ALA A N 1
ATOM 623 C CA . ALA A 1 82 ? 10.646 4.356 4.484 1.00 98.69 82 ALA A CA 1
ATOM 624 C C . ALA A 1 82 ? 9.155 4.687 4.663 1.00 98.69 82 ALA A C 1
ATOM 626 O O . ALA A 1 82 ? 8.796 5.293 5.673 1.00 98.69 82 ALA A O 1
ATOM 627 N N . ALA A 1 83 ? 8.294 4.240 3.744 1.00 98.81 83 ALA A N 1
ATOM 628 C CA . ALA A 1 83 ? 6.847 4.409 3.829 1.00 98.81 83 ALA A CA 1
ATOM 629 C C . ALA A 1 83 ? 6.269 3.689 5.059 1.00 98.81 83 ALA A C 1
ATOM 631 O O . ALA A 1 83 ? 5.657 4.332 5.913 1.00 98.81 83 ALA A O 1
ATOM 632 N N . HIS A 1 84 ? 6.565 2.393 5.216 1.00 98.62 84 HIS A N 1
ATOM 633 C CA . HIS A 1 84 ? 6.126 1.616 6.381 1.00 98.62 84 HIS A CA 1
ATOM 634 C C . HIS A 1 84 ? 6.641 2.212 7.701 1.00 98.62 84 HIS A C 1
ATOM 636 O O . HIS A 1 84 ? 5.875 2.386 8.647 1.00 98.62 84 HIS A O 1
ATOM 642 N N . ARG A 1 85 ? 7.929 2.592 7.772 1.00 98.62 85 ARG A N 1
ATOM 643 C CA . ARG A 1 85 ? 8.493 3.254 8.966 1.00 98.62 85 ARG A CA 1
ATOM 644 C C . ARG A 1 85 ? 7.815 4.588 9.268 1.00 98.62 85 ARG A C 1
ATOM 646 O O . ARG A 1 85 ? 7.647 4.932 10.435 1.00 98.62 85 ARG A O 1
ATOM 653 N N . GLY A 1 86 ? 7.458 5.350 8.235 1.00 98.62 86 GLY A N 1
ATOM 654 C CA . GLY A 1 86 ? 6.720 6.598 8.376 1.00 98.62 86 GLY A CA 1
ATOM 655 C C . GLY A 1 86 ? 5.360 6.369 9.029 1.00 98.62 86 GLY A C 1
ATOM 656 O O . GLY A 1 86 ? 5.089 6.959 10.071 1.00 98.62 86 GLY A O 1
ATOM 657 N N . ALA A 1 87 ? 4.553 5.468 8.471 1.00 98.69 87 ALA A N 1
ATOM 658 C CA . ALA A 1 87 ? 3.229 5.146 8.999 1.00 98.69 87 ALA A CA 1
ATOM 659 C C . ALA A 1 87 ? 3.280 4.587 10.435 1.00 98.69 87 ALA A C 1
ATOM 661 O O . ALA A 1 87 ? 2.592 5.093 11.320 1.00 98.69 87 ALA A O 1
ATOM 662 N N . LEU A 1 88 ? 4.156 3.612 10.703 1.00 98.38 88 LEU A N 1
ATOM 663 C CA . LEU A 1 88 ? 4.310 3.017 12.039 1.00 98.38 88 LEU A CA 1
ATOM 664 C C . LEU A 1 88 ? 4.829 4.012 13.083 1.00 98.38 88 LEU A C 1
ATOM 666 O O . LEU A 1 88 ? 4.463 3.921 14.250 1.00 98.38 88 LEU A O 1
ATOM 670 N N . GLY A 1 89 ? 5.656 4.982 12.680 1.00 98.38 89 GLY A N 1
ATOM 671 C CA . GLY A 1 89 ? 6.196 6.006 13.582 1.00 98.38 89 GLY A CA 1
ATOM 672 C C . GLY A 1 89 ? 5.149 6.961 14.166 1.00 98.38 89 GLY A C 1
ATOM 673 O O . GLY A 1 89 ? 5.491 7.794 15.001 1.00 98.38 89 GLY A O 1
ATOM 674 N N . VAL A 1 90 ? 3.897 6.869 13.714 1.00 98.25 90 VAL A N 1
ATOM 675 C CA . VAL A 1 90 ? 2.734 7.585 14.258 1.00 98.25 90 VAL A CA 1
ATOM 676 C C . VAL A 1 90 ? 1.619 6.615 14.664 1.00 98.25 90 VAL A C 1
ATOM 678 O O . VAL A 1 90 ? 0.461 7.015 14.708 1.00 98.25 90 VAL A O 1
ATOM 681 N N . GLU A 1 91 ? 1.967 5.343 14.904 1.00 97.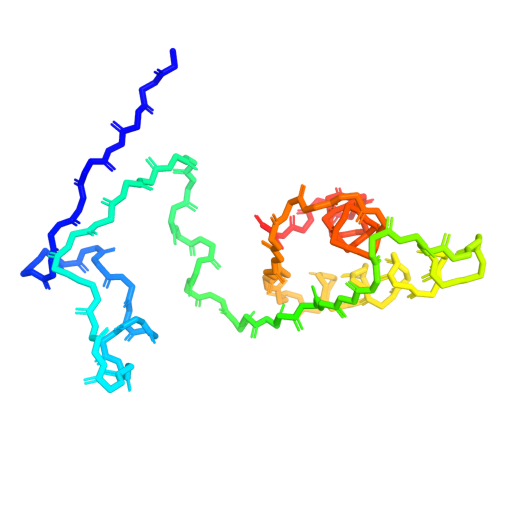50 91 GLU A N 1
ATOM 682 C CA . GLU A 1 91 ? 1.034 4.251 15.241 1.00 97.50 91 GLU A CA 1
ATOM 683 C C . GLU A 1 91 ? -0.079 4.063 14.193 1.00 97.50 91 GLU A C 1
ATOM 685 O O . GLU A 1 91 ? -1.187 3.605 14.474 1.00 97.50 91 GLU A O 1
ATOM 690 N N . GLY A 1 92 ? 0.227 4.435 12.949 1.00 97.25 92 GLY A N 1
ATOM 691 C CA . GLY A 1 92 ? -0.672 4.326 11.816 1.00 97.25 92 GLY A CA 1
ATOM 692 C C . GLY A 1 92 ? -0.734 2.924 11.217 1.00 97.25 92 GLY A C 1
ATOM 693 O O . GLY A 1 92 ? 0.107 2.066 11.482 1.00 97.25 92 GLY A O 1
ATOM 694 N N . ALA A 1 93 ? -1.729 2.710 10.356 1.00 97.62 93 ALA A N 1
ATOM 695 C CA . ALA A 1 93 ? -1.910 1.450 9.642 1.00 97.62 93 ALA A CA 1
ATOM 696 C C . ALA A 1 93 ? -0.992 1.363 8.414 1.00 97.62 93 ALA A C 1
ATOM 698 O O . ALA A 1 93 ? -0.882 2.328 7.650 1.00 97.62 93 ALA A O 1
ATOM 699 N N . THR A 1 94 ? -0.376 0.200 8.191 1.00 97.69 94 THR A N 1
ATOM 700 C CA . THR A 1 94 ? 0.479 -0.068 7.031 1.00 97.69 94 THR A CA 1
ATOM 701 C C . THR A 1 94 ? 0.587 -1.551 6.705 1.00 97.69 94 THR A C 1
ATOM 703 O O . THR A 1 94 ? 0.279 -2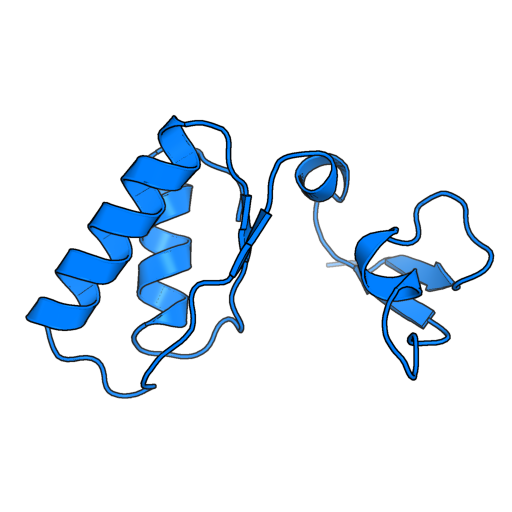.355 7.612 1.00 97.69 94 THR A O 1
#

Radius of gyration: 14.42 Å; chains: 1; bounding box: 35×32×29 Å

Sequence (94 aa):
MRCREIQRSDADYPEALRDLHSPPRRIWVRGDLAILGRPCVAIVGTRRATPYAERVTAELARTLARAGACVISGLARGVDAAAHRGALGVEGAT